Protein AF-A0A2Z6QNW7-F1 (afdb_monomer)

Radius of gyration: 18.4 Å; Cα contacts (8 Å, |Δi|>4): 115; chains: 1; bounding box: 41×32×53 Å

Organism: NCBI:txid94130

Nearest PDB structures (foldseek):
  7n9v-assembly1_D  TM=4.291E-01  e=2.404E+00  Human immunodeficiency virus 1
  4di4-assembly1_A  TM=2.923E-01  e=9.797E+00  Treponema pallidum subsp. pallidum str. Nichols

pLDDT: mean 90.83, std 10.5, range [53.28, 98.44]

Sequence (134 aa):
MDVPKYDGNIHPNEWINDIQKYLKLKKINDDDCLEIAISFVDPTITLSTEIDSFEKLCNALKEDISFTVFKNTNEKMLQSLKYIPENRGGNTSKFISKFRKLCYNAEINDIEEQKKYLYKSLPINHFDSLLVEF

Secondary structure (DSSP, 8-state):
-----B-SSS-HHHHHHHHHHHHHHTT--GGGHHHHHHHTB-TTS---S---SHHHHHHHHHHSHHHHHHHHHHHHHHHH-----GGGT--HHHHHHHHHHHHHHTT---HHHHHHHHHHHS-TT-HHHHTT--

Mean predicted aligned error: 5.36 Å

Foldseek 3Di:
DPQLAAPLQDQLVVSLVVLVVVCVVVVPDPCCSQVVSVVRYDPVQDFDPDDPDSVSVNVRSCPTVSLVVNLVVLVVCLLVAAADDVVRVGDPVVSVVSLVRSCVSNVVPDPVVSVVSVVSRYDPPCPPVCVVVD

Structure (mmCIF, N/CA/C/O backbone):
data_AF-A0A2Z6QNW7-F1
#
_entry.id   AF-A0A2Z6QNW7-F1
#
loop_
_atom_site.group_PDB
_atom_site.id
_atom_site.type_symbol
_atom_site.label_atom_id
_atom_site.label_alt_id
_atom_site.label_comp_id
_atom_site.label_asym_id
_atom_site.label_entity_id
_atom_site.label_seq_id
_atom_site.pdbx_PDB_ins_code
_atom_site.Cartn_x
_atom_site.Cartn_y
_atom_site.Cartn_z
_atom_site.occupancy
_atom_site.B_iso_or_equiv
_atom_site.auth_seq_id
_atom_site.auth_comp_id
_atom_site.auth_asym_id
_atom_site.auth_atom_id
_atom_site.pdbx_PDB_model_num
ATOM 1 N N . MET A 1 1 ? -22.283 1.436 -2.631 1.00 60.53 1 MET A N 1
ATOM 2 C CA . MET A 1 1 ? -20.870 1.284 -2.240 1.00 60.53 1 MET A CA 1
ATOM 3 C C . MET A 1 1 ? -20.739 -0.085 -1.641 1.00 60.53 1 MET A C 1
ATOM 5 O O . MET A 1 1 ? -21.561 -0.415 -0.787 1.00 60.53 1 MET A O 1
ATOM 9 N N . ASP A 1 2 ? -19.764 -0.849 -2.109 1.00 78.31 2 ASP A N 1
ATOM 10 C CA . ASP A 1 2 ? -19.371 -2.069 -1.420 1.00 78.31 2 ASP A CA 1
ATOM 11 C C . ASP A 1 2 ? -18.806 -1.719 -0.043 1.00 78.31 2 ASP A C 1
ATOM 13 O O . ASP A 1 2 ? -18.330 -0.607 0.200 1.00 78.31 2 ASP A O 1
ATOM 17 N N . VAL A 1 3 ? -18.950 -2.662 0.877 1.00 81.25 3 VAL A N 1
ATOM 18 C CA . VAL A 1 3 ? -18.483 -2.560 2.258 1.00 81.25 3 VAL A CA 1
ATOM 19 C C . VAL A 1 3 ? -16.946 -2.590 2.228 1.00 81.25 3 VAL A C 1
ATOM 21 O O . VAL A 1 3 ? -16.393 -3.579 1.744 1.00 81.25 3 VAL A O 1
ATOM 24 N N . PRO A 1 4 ? -16.237 -1.536 2.680 1.00 87.25 4 PRO A N 1
ATOM 25 C CA . PRO A 1 4 ? -14.784 -1.459 2.534 1.00 87.25 4 PRO A CA 1
ATOM 26 C C . PRO A 1 4 ? -14.091 -2.416 3.512 1.00 87.25 4 PRO A C 1
ATOM 28 O O . PRO A 1 4 ? -13.875 -2.082 4.672 1.00 87.25 4 PRO A O 1
ATOM 31 N N . LYS A 1 5 ? -13.734 -3.614 3.045 1.00 95.06 5 LYS A N 1
ATOM 32 C CA . LYS A 1 5 ? -12.991 -4.624 3.815 1.00 95.06 5 LYS A CA 1
ATOM 33 C C . LYS A 1 5 ? -11.480 -4.425 3.652 1.00 95.06 5 LYS A C 1
ATOM 35 O O . LYS A 1 5 ? -11.032 -4.158 2.538 1.00 95.06 5 LYS A O 1
ATOM 40 N N . TYR A 1 6 ? -10.708 -4.573 4.730 1.00 97.00 6 TYR A N 1
ATOM 41 C CA . TYR A 1 6 ? -9.242 -4.607 4.650 1.00 97.00 6 TYR A CA 1
ATOM 42 C 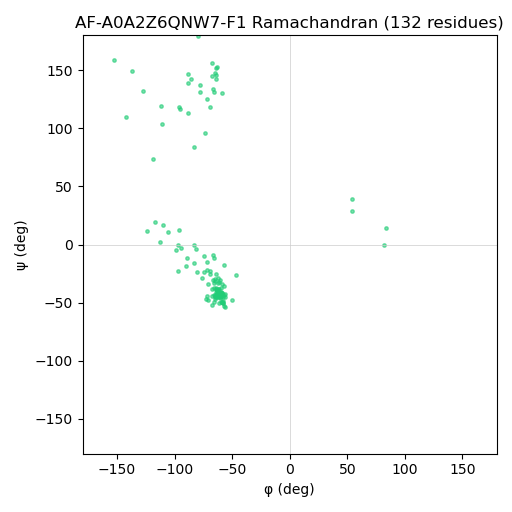C . TYR A 1 6 ? -8.742 -6.045 4.612 1.00 97.00 6 TYR A C 1
ATOM 44 O O . TYR A 1 6 ? -8.937 -6.786 5.567 1.00 97.00 6 TYR A O 1
ATOM 52 N N . ASP A 1 7 ? -8.068 -6.423 3.534 1.00 95.94 7 ASP A N 1
ATOM 53 C CA . ASP A 1 7 ? -7.507 -7.762 3.306 1.00 95.94 7 ASP A CA 1
ATOM 54 C C . ASP A 1 7 ? -5.993 -7.726 3.019 1.00 95.94 7 ASP A C 1
ATOM 56 O O . ASP A 1 7 ? -5.411 -8.710 2.567 1.00 95.94 7 ASP A O 1
ATOM 60 N N . GLY A 1 8 ? -5.355 -6.572 3.240 1.00 95.38 8 GLY A N 1
ATOM 61 C CA . GLY A 1 8 ? -3.944 -6.344 2.937 1.00 95.38 8 GLY A CA 1
ATOM 62 C C . GLY A 1 8 ? -3.635 -5.990 1.477 1.00 95.38 8 GLY A C 1
ATOM 63 O O . GLY A 1 8 ? -2.476 -5.730 1.176 1.00 95.38 8 GLY A O 1
ATOM 64 N N . ASN A 1 9 ? -4.619 -5.916 0.569 1.00 95.25 9 ASN A N 1
ATOM 65 C CA . ASN A 1 9 ? -4.399 -5.578 -0.851 1.00 95.25 9 ASN A CA 1
ATOM 66 C C . ASN A 1 9 ? -4.622 -4.093 -1.191 1.00 95.25 9 ASN A C 1
ATOM 68 O O . ASN A 1 9 ? -4.689 -3.711 -2.363 1.00 95.25 9 ASN A O 1
ATOM 72 N N . ILE A 1 10 ? -4.730 -3.244 -0.174 1.00 96.25 10 ILE A N 1
ATOM 73 C CA . ILE A 1 10 ? -4.903 -1.796 -0.281 1.00 96.25 10 ILE A CA 1
ATOM 74 C C . ILE A 1 10 ? -4.004 -1.113 0.746 1.00 96.25 10 ILE A C 1
ATOM 76 O O . ILE A 1 10 ? -3.738 -1.656 1.817 1.00 96.25 10 ILE A O 1
ATOM 80 N N . HIS A 1 11 ? -3.529 0.091 0.437 1.00 97.81 11 HIS A N 1
ATOM 81 C CA . HIS A 1 11 ? -2.706 0.838 1.377 1.00 97.81 11 HIS A CA 1
ATOM 82 C C . HIS A 1 11 ? -3.535 1.222 2.630 1.00 97.81 11 HIS A C 1
ATOM 84 O O . HIS A 1 11 ? -4.606 1.812 2.469 1.00 97.81 11 HIS A O 1
ATOM 90 N N . PRO A 1 12 ? -3.055 0.993 3.872 1.00 97.56 12 PRO A N 1
ATOM 91 C CA . PRO A 1 12 ? -3.797 1.276 5.107 1.00 97.56 12 PRO A CA 1
ATOM 92 C C . PRO A 1 12 ? -4.394 2.683 5.178 1.00 97.56 12 PRO A C 1
ATOM 94 O O . PRO A 1 12 ? -5.585 2.824 5.419 1.00 97.56 12 PRO A O 1
ATOM 97 N N . ASN A 1 13 ? -3.620 3.731 4.863 1.00 97.38 13 ASN A N 1
ATOM 98 C CA . ASN A 1 13 ? -4.136 5.112 4.828 1.00 97.38 13 ASN A CA 1
ATOM 99 C C . ASN A 1 13 ? -5.326 5.300 3.867 1.00 97.38 13 ASN A C 1
ATOM 101 O O . ASN A 1 13 ? -6.219 6.100 4.134 1.00 97.38 13 ASN A O 1
ATOM 105 N N . GLU A 1 14 ? -5.330 4.608 2.729 1.00 96.94 14 GLU A N 1
ATOM 106 C CA . GLU A 1 14 ? -6.412 4.701 1.749 1.00 96.94 14 GLU A CA 1
ATOM 107 C C . GLU A 1 14 ? -7.657 3.987 2.265 1.00 96.94 14 GLU A C 1
ATOM 109 O O . GLU A 1 14 ? -8.733 4.580 2.295 1.00 96.94 14 GLU A O 1
ATOM 114 N N . TRP A 1 15 ? -7.486 2.771 2.783 1.00 97.75 15 TRP A N 1
ATOM 115 C CA . TRP A 1 15 ? -8.588 2.031 3.381 1.00 97.75 15 TRP A CA 1
ATOM 116 C C . TRP A 1 15 ? -9.196 2.754 4.590 1.00 97.75 15 TRP A C 1
ATOM 118 O O . TRP A 1 15 ? -10.417 2.853 4.669 1.00 97.75 15 TRP A O 1
ATOM 128 N N . ILE A 1 16 ? -8.378 3.332 5.481 1.00 97.25 16 ILE A N 1
ATOM 129 C CA . ILE A 1 16 ? -8.845 4.127 6.632 1.00 97.25 16 ILE A CA 1
ATOM 130 C C . ILE A 1 16 ? -9.717 5.302 6.166 1.00 97.25 16 ILE A C 1
ATOM 132 O O . ILE A 1 16 ? -10.788 5.548 6.722 1.00 97.25 16 ILE A O 1
ATOM 136 N N . ASN A 1 17 ? -9.304 6.004 5.109 1.00 96.12 17 ASN A N 1
ATOM 137 C CA . ASN A 1 17 ? -10.106 7.084 4.535 1.00 96.12 17 ASN A CA 1
ATOM 138 C C . ASN A 1 17 ? -11.442 6.574 3.973 1.00 96.12 17 ASN A C 1
ATOM 140 O O . ASN A 1 17 ? -12.469 7.245 4.113 1.00 96.12 17 ASN A O 1
ATOM 144 N N . ASP A 1 18 ? -11.442 5.406 3.337 1.00 95.56 18 ASP A N 1
ATOM 145 C CA . ASP A 1 18 ? -12.638 4.822 2.736 1.00 95.56 18 ASP A CA 1
ATOM 146 C C . ASP A 1 18 ? -13.625 4.300 3.788 1.00 95.56 18 ASP A C 1
ATOM 148 O O . ASP A 1 18 ? -14.817 4.614 3.701 1.00 95.56 18 ASP A O 1
ATOM 152 N N . ILE A 1 19 ? -13.158 3.600 4.830 1.00 95.81 19 ILE A N 1
ATOM 153 C CA . ILE A 1 19 ? -14.015 3.156 5.941 1.00 95.81 19 ILE A CA 1
ATOM 154 C C . ILE A 1 19 ? -14.580 4.353 6.712 1.00 95.81 19 ILE A C 1
ATOM 156 O O . ILE A 1 19 ? -15.776 4.383 6.987 1.00 95.81 19 ILE A O 1
ATOM 160 N N . GLN A 1 20 ? -13.793 5.403 6.968 1.00 94.31 20 GLN A N 1
ATOM 161 C CA . GLN A 1 20 ? -14.304 6.611 7.628 1.00 94.31 20 GLN A CA 1
ATOM 162 C C . GLN A 1 20 ? -15.391 7.313 6.803 1.00 94.31 20 GLN A C 1
ATOM 164 O O . GLN A 1 20 ? -16.402 7.750 7.356 1.00 94.31 20 GLN A O 1
ATOM 169 N N . LYS A 1 21 ? -15.230 7.413 5.476 1.00 94.12 21 LYS A N 1
ATOM 170 C CA . LYS A 1 21 ? -16.285 7.943 4.592 1.00 94.12 21 LYS A CA 1
ATOM 171 C C . LYS A 1 21 ? -17.528 7.059 4.623 1.00 94.12 21 LYS A C 1
ATOM 173 O O . LYS A 1 21 ? -18.638 7.583 4.704 1.00 94.12 21 LYS A O 1
ATOM 178 N N . TYR A 1 22 ? -17.353 5.739 4.579 1.00 94.19 22 TYR A N 1
ATOM 179 C CA . TYR A 1 22 ? -18.452 4.782 4.661 1.00 94.19 22 TYR A CA 1
ATOM 180 C C . TYR A 1 22 ? -19.244 4.934 5.970 1.00 94.19 22 TYR A C 1
ATOM 182 O O . TYR A 1 22 ? -20.465 5.083 5.921 1.00 94.19 22 TYR A O 1
ATOM 190 N N . LEU A 1 23 ? -18.567 4.984 7.120 1.00 93.44 23 LEU A N 1
ATOM 191 C CA . LEU A 1 23 ? -19.188 5.149 8.440 1.00 93.44 23 LEU A CA 1
ATOM 192 C C . LEU A 1 23 ? -19.961 6.471 8.548 1.00 93.44 23 LEU A C 1
ATOM 194 O O . LEU A 1 23 ? -21.123 6.477 8.958 1.00 93.44 23 LEU A O 1
ATOM 198 N N . LYS A 1 24 ? -19.372 7.574 8.062 1.00 92.25 24 LYS A N 1
ATOM 199 C CA . LYS A 1 24 ? -20.034 8.889 7.990 1.00 92.25 24 LYS A CA 1
ATOM 200 C C . LYS A 1 24 ? -21.302 8.853 7.140 1.00 92.25 24 LYS A C 1
ATOM 202 O O . LYS A 1 24 ? -22.340 9.368 7.550 1.00 92.25 24 LYS A O 1
ATOM 207 N N . LEU A 1 25 ? -21.254 8.215 5.970 1.00 92.50 25 LEU A N 1
ATOM 208 C CA . LEU A 1 25 ? -22.425 8.063 5.097 1.00 92.50 25 LEU A CA 1
ATOM 209 C C . LEU A 1 25 ? -23.522 7.206 5.736 1.00 92.50 25 LEU A C 1
ATOM 211 O O . LEU A 1 25 ? -24.707 7.432 5.488 1.00 92.50 25 LEU A O 1
ATOM 215 N N . LYS A 1 26 ? -23.135 6.233 6.563 1.00 91.62 26 LYS A N 1
ATOM 216 C CA . LYS A 1 26 ? -24.051 5.391 7.335 1.00 91.62 26 LYS A CA 1
ATOM 217 C C . LYS A 1 26 ? -24.559 6.049 8.618 1.00 91.62 26 LYS A C 1
ATOM 219 O O . LYS A 1 26 ? -25.444 5.473 9.241 1.00 91.62 26 LYS A O 1
ATOM 224 N N . LYS A 1 27 ? -24.084 7.257 8.954 1.00 90.62 27 LYS A N 1
ATOM 225 C CA . LYS A 1 27 ? -24.452 8.004 10.170 1.00 90.62 27 LYS A CA 1
ATOM 226 C C . LYS A 1 27 ? -24.234 7.178 11.441 1.00 90.62 27 LYS A C 1
ATOM 228 O O . LYS A 1 27 ? -25.065 7.193 12.343 1.00 90.62 27 LYS A O 1
ATOM 233 N N . ILE A 1 28 ? -23.145 6.418 11.458 1.00 89.75 28 ILE A N 1
ATOM 234 C CA . ILE A 1 28 ? -22.689 5.707 12.650 1.00 89.75 28 ILE A CA 1
ATOM 235 C C . ILE A 1 28 ? -22.222 6.741 13.680 1.00 89.75 28 ILE A C 1
ATOM 237 O O . ILE A 1 28 ? -21.691 7.783 13.295 1.00 89.75 28 ILE A O 1
ATOM 241 N N . ASN A 1 29 ? -22.442 6.468 14.965 1.00 85.62 29 ASN A N 1
ATOM 242 C CA . ASN A 1 29 ? -21.957 7.326 16.042 1.00 85.62 29 ASN A CA 1
ATOM 243 C C . ASN A 1 29 ? -20.425 7.337 16.057 1.00 85.62 29 ASN A C 1
ATOM 245 O O . ASN A 1 29 ? -19.797 6.298 15.848 1.00 85.62 29 ASN A O 1
ATOM 249 N N . ASP A 1 30 ? -19.826 8.493 16.341 1.00 81.38 30 ASP A N 1
ATOM 250 C CA . ASP A 1 30 ? -18.366 8.642 16.343 1.00 81.38 30 ASP A CA 1
ATOM 251 C C . ASP A 1 30 ? -17.683 7.688 17.343 1.00 81.38 30 ASP A C 1
ATOM 253 O O . ASP A 1 30 ? -16.623 7.145 17.031 1.00 81.38 30 ASP A O 1
ATOM 257 N N . ASP A 1 31 ? -18.331 7.407 18.480 1.00 83.06 31 ASP A N 1
ATOM 258 C CA . ASP A 1 31 ? -17.822 6.508 19.527 1.00 83.06 31 ASP A CA 1
ATOM 259 C C . ASP A 1 31 ? -17.708 5.041 19.058 1.00 83.06 31 ASP A C 1
ATOM 261 O O . ASP A 1 31 ? -16.763 4.346 19.426 1.00 83.06 31 ASP A O 1
ATOM 265 N N . ASP A 1 32 ? -18.608 4.584 18.178 1.00 90.19 32 ASP A N 1
ATOM 266 C CA . ASP A 1 32 ? -18.643 3.195 17.683 1.00 90.19 32 ASP A CA 1
ATOM 267 C C . ASP A 1 32 ? -17.777 2.996 16.421 1.00 90.19 32 ASP A C 1
ATOM 269 O O . ASP A 1 32 ? -17.536 1.873 15.967 1.00 90.19 32 ASP A O 1
ATOM 273 N N . CYS A 1 33 ? -17.315 4.090 15.803 1.00 93.44 3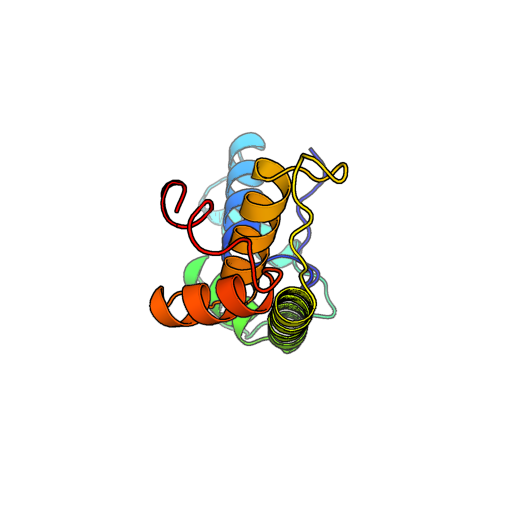3 CYS A N 1
ATOM 274 C CA . CYS A 1 33 ? -16.678 4.055 14.486 1.00 93.44 33 CYS A CA 1
ATOM 275 C C . CYS A 1 33 ? -15.406 3.205 14.452 1.00 93.44 33 CYS A C 1
ATOM 277 O O . CYS A 1 33 ? -15.149 2.528 13.453 1.00 93.44 33 CYS A O 1
ATOM 279 N N . LEU A 1 34 ? -14.604 3.244 15.516 1.00 95.06 34 LEU A N 1
ATOM 280 C CA . LEU A 1 34 ? -13.353 2.496 15.575 1.00 95.06 34 LEU A CA 1
ATOM 281 C C . LEU A 1 34 ? -13.599 0.989 15.701 1.00 95.06 34 LEU A C 1
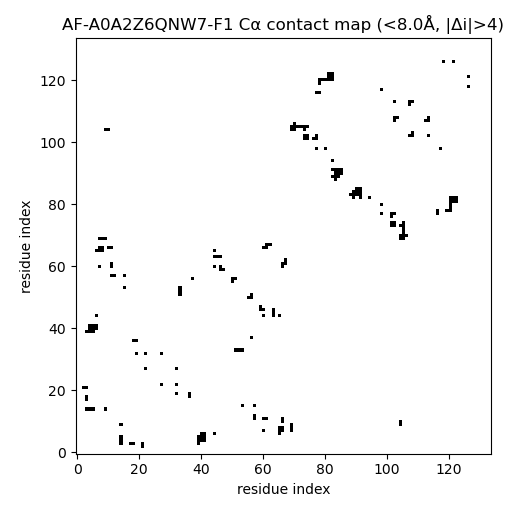ATOM 283 O O . LEU A 1 34 ? -13.012 0.218 14.945 1.00 95.06 34 LEU A O 1
ATOM 287 N N . GLU A 1 35 ? -14.482 0.575 16.610 1.00 94.06 35 GLU A N 1
ATOM 288 C CA . GLU A 1 35 ? -14.820 -0.838 16.820 1.00 94.06 35 GLU A CA 1
ATOM 289 C C . GLU A 1 35 ? -15.412 -1.452 15.545 1.00 94.06 35 GLU A C 1
ATOM 291 O O . GLU A 1 35 ? -15.004 -2.530 15.104 1.00 94.06 35 GLU A O 1
ATOM 296 N N . ILE A 1 36 ? -16.299 -0.711 14.875 1.00 94.50 36 ILE A N 1
ATOM 297 C CA . ILE A 1 36 ? -16.857 -1.140 13.593 1.00 94.50 36 ILE A CA 1
ATOM 298 C C . ILE A 1 36 ? -15.757 -1.231 12.531 1.00 94.50 36 ILE A C 1
ATOM 300 O O . ILE A 1 36 ? -15.707 -2.228 11.814 1.00 94.50 36 ILE A O 1
ATOM 304 N N . ALA A 1 37 ? -14.845 -0.259 12.430 1.00 95.50 37 ALA A N 1
ATOM 305 C CA . ALA A 1 37 ? -13.735 -0.339 11.478 1.00 95.50 37 ALA A CA 1
ATOM 306 C C . ALA A 1 37 ? -12.836 -1.563 11.728 1.00 95.50 37 ALA A C 1
ATOM 308 O O . ALA A 1 37 ? -12.485 -2.258 10.776 1.00 95.50 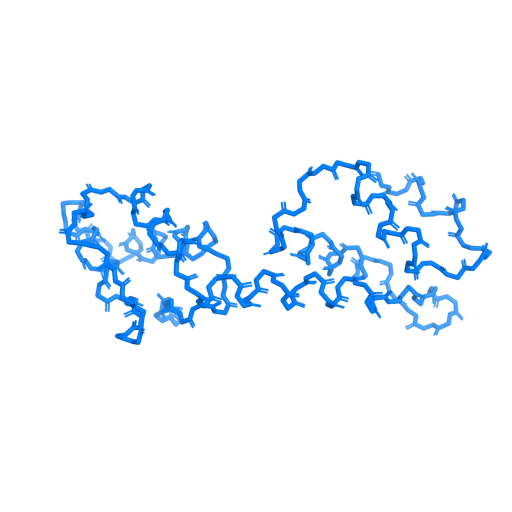37 ALA A O 1
ATOM 309 N N . ILE A 1 38 ? -12.521 -1.876 12.990 1.00 95.50 38 ILE A N 1
ATOM 310 C CA . ILE A 1 38 ? -11.760 -3.079 13.368 1.00 95.50 38 ILE A CA 1
ATOM 311 C C . ILE A 1 38 ? -12.478 -4.347 12.889 1.00 95.50 38 ILE A C 1
ATOM 313 O O . ILE A 1 38 ? -11.842 -5.231 12.321 1.00 95.50 38 ILE A O 1
ATOM 317 N N . SER A 1 39 ? -13.807 -4.418 13.017 1.00 94.38 39 SER A N 1
ATOM 318 C CA . SER A 1 39 ? -14.592 -5.574 12.551 1.00 94.38 39 SER A CA 1
ATOM 319 C C . SER A 1 39 ? -14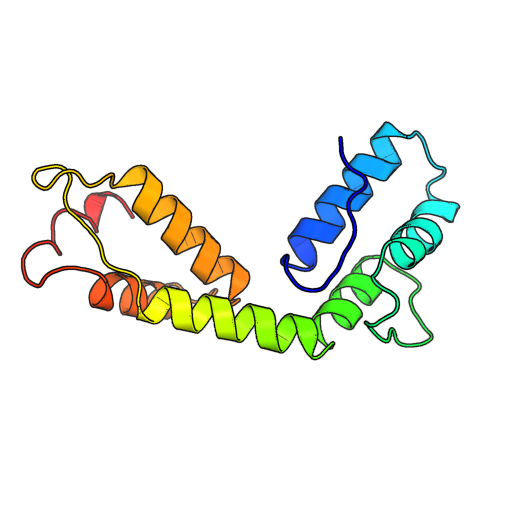.589 -5.781 11.024 1.00 94.38 39 SER A C 1
ATOM 321 O O . SER A 1 39 ? -15.020 -6.828 10.542 1.00 94.38 39 SER A O 1
ATOM 323 N N . PHE A 1 40 ? -14.106 -4.799 10.251 1.00 95.88 40 PHE A N 1
ATOM 324 C CA . PHE A 1 40 ? -14.000 -4.859 8.787 1.00 95.88 40 PHE A CA 1
ATOM 325 C C . PHE A 1 40 ? -12.594 -5.274 8.322 1.00 95.88 40 PHE A C 1
ATOM 327 O O . PHE A 1 40 ? -12.345 -5.379 7.116 1.00 95.88 40 PHE A O 1
ATOM 334 N N . VAL A 1 41 ? -11.676 -5.514 9.259 1.00 96.81 41 VAL A N 1
ATOM 335 C CA . VAL A 1 41 ? -10.369 -6.111 8.987 1.00 96.81 41 VAL A CA 1
ATOM 336 C C . VAL A 1 41 ? -10.540 -7.617 8.799 1.00 96.81 41 VAL A C 1
ATOM 338 O O . VAL A 1 41 ? -11.303 -8.265 9.515 1.00 96.81 41 VAL A O 1
ATOM 341 N N . ASP A 1 42 ? -9.868 -8.182 7.796 1.00 96.00 42 ASP A N 1
ATOM 342 C CA . ASP A 1 42 ? -9.901 -9.619 7.554 1.00 96.00 42 ASP A CA 1
ATOM 343 C C . ASP A 1 42 ? -9.382 -10.385 8.787 1.00 96.00 42 ASP A C 1
ATOM 345 O O . ASP A 1 42 ? -8.298 -10.064 9.278 1.00 96.00 42 ASP A O 1
ATOM 349 N N . PRO A 1 43 ? -10.103 -11.411 9.279 1.00 93.94 43 PRO A N 1
ATOM 350 C CA . PRO A 1 43 ? -9.680 -12.194 10.438 1.00 93.94 43 PRO A CA 1
ATOM 351 C C . PRO A 1 43 ? -8.305 -12.864 10.314 1.00 93.94 43 PRO A C 1
ATOM 353 O O . PRO A 1 43 ? -7.754 -13.282 11.330 1.00 93.94 43 PRO A O 1
ATOM 356 N N . THR A 1 44 ? -7.742 -13.009 9.107 1.00 95.00 44 THR A N 1
ATOM 357 C CA . THR A 1 44 ? -6.370 -13.521 8.943 1.00 95.00 44 THR A CA 1
ATOM 358 C C . THR A 1 44 ? -5.296 -12.527 9.389 1.00 95.00 44 THR A C 1
ATOM 360 O O . THR A 1 44 ? -4.144 -12.920 9.550 1.00 95.00 44 THR A O 1
ATOM 363 N N . ILE A 1 45 ? -5.649 -11.252 9.565 1.00 94.56 45 ILE A N 1
ATOM 364 C CA . ILE A 1 45 ? -4.743 -10.167 9.949 1.00 94.56 45 ILE A CA 1
ATOM 365 C C . ILE A 1 45 ? -4.824 -10.004 11.462 1.00 94.56 45 ILE A C 1
ATOM 367 O O . ILE A 1 45 ? -5.874 -9.684 12.019 1.00 94.56 45 ILE A O 1
ATOM 371 N N . THR A 1 46 ? -3.708 -10.253 12.143 1.00 89.31 46 THR A N 1
ATOM 372 C CA . THR A 1 46 ? -3.685 -10.225 13.607 1.00 89.31 46 THR A CA 1
ATOM 373 C C . THR A 1 46 ? -3.377 -8.815 14.083 1.00 89.31 46 THR A C 1
ATOM 375 O O . THR A 1 46 ? -2.278 -8.307 13.887 1.00 89.31 46 THR A O 1
ATOM 378 N N . LEU A 1 47 ? -4.357 -8.191 14.728 1.00 90.44 47 LEU A N 1
ATOM 379 C CA . LEU A 1 47 ? -4.206 -6.881 15.348 1.00 90.44 47 LEU A CA 1
ATOM 380 C C . LEU A 1 47 ? -3.696 -7.020 16.786 1.00 90.44 47 LEU A C 1
ATOM 382 O O . LEU A 1 47 ? -4.039 -7.969 17.494 1.00 90.44 47 LEU A O 1
ATOM 386 N N . SER A 1 48 ? -2.894 -6.055 17.231 1.00 81.44 48 SER A N 1
ATOM 387 C CA . SER A 1 48 ? -2.530 -5.928 18.641 1.00 81.44 48 SER A CA 1
ATOM 388 C C . SER A 1 48 ? -3.755 -5.548 19.486 1.00 81.44 48 SER A C 1
ATOM 390 O O . SER A 1 48 ? -4.734 -4.990 18.991 1.00 81.44 48 SER A O 1
ATOM 392 N N . THR A 1 49 ? -3.721 -5.866 20.781 1.00 73.56 49 THR A N 1
ATOM 393 C CA . THR A 1 49 ? -4.880 -5.736 21.684 1.00 73.56 49 THR A CA 1
ATOM 394 C C . THR A 1 49 ? -5.218 -4.300 22.093 1.00 73.56 49 THR A C 1
ATOM 396 O O . THR A 1 49 ? -6.266 -4.082 22.690 1.00 73.56 49 THR A O 1
ATOM 399 N N . GLU A 1 50 ? -4.367 -3.316 21.790 1.00 86.38 50 GLU A N 1
ATOM 400 C CA . GLU A 1 50 ? -4.532 -1.924 22.234 1.00 86.38 50 GLU A CA 1
ATOM 401 C C . GLU A 1 50 ? -4.669 -0.954 21.051 1.00 86.38 50 GLU A C 1
ATOM 403 O O . GLU A 1 50 ? -3.764 -0.179 20.732 1.00 86.38 50 GLU A O 1
ATOM 408 N N . ILE A 1 51 ? -5.834 -0.981 20.401 1.00 94.25 51 ILE A N 1
ATOM 409 C CA . ILE A 1 51 ? -6.202 -0.039 19.337 1.00 94.25 51 ILE A CA 1
ATOM 410 C C . ILE A 1 51 ? -7.316 0.876 19.854 1.00 94.25 51 ILE A C 1
ATOM 412 O O . ILE A 1 51 ? -8.472 0.477 19.927 1.00 94.25 51 ILE A O 1
ATOM 416 N N . ASP A 1 52 ? -6.960 2.115 20.196 1.00 94.12 52 ASP A N 1
ATOM 417 C CA . ASP A 1 52 ? -7.878 3.151 20.707 1.00 94.12 52 ASP A CA 1
ATOM 418 C C . ASP A 1 52 ? -8.070 4.332 19.738 1.00 94.12 52 ASP A C 1
ATOM 420 O O . ASP A 1 52 ? -8.772 5.295 20.040 1.00 94.12 52 ASP A O 1
ATOM 424 N N . SER A 1 53 ? -7.448 4.277 18.558 1.00 95.19 53 SER A N 1
ATOM 425 C CA . SER A 1 53 ? -7.561 5.314 17.535 1.00 95.19 53 SER A CA 1
ATOM 426 C C . SER A 1 53 ? -7.344 4.757 16.130 1.00 95.19 53 SER A C 1
ATOM 428 O O . SER A 1 53 ? -6.685 3.734 15.934 1.00 95.19 53 SER A O 1
ATOM 430 N N . PHE A 1 54 ? -7.847 5.477 15.123 1.00 95.88 54 PHE A N 1
ATOM 431 C CA . PHE A 1 54 ? -7.592 5.160 13.713 1.00 95.88 54 PHE A CA 1
ATOM 432 C C . PHE A 1 54 ? -6.108 5.249 13.340 1.00 95.88 54 PHE A C 1
ATOM 434 O O . PHE A 1 54 ? -5.665 4.535 12.444 1.00 95.88 54 PHE A O 1
ATOM 441 N N . GLU A 1 55 ? -5.337 6.101 14.019 1.00 96.12 55 GLU A N 1
ATOM 442 C CA . GLU A 1 55 ? -3.888 6.185 13.831 1.00 96.12 55 GLU A CA 1
ATOM 443 C C . GLU A 1 55 ? -3.204 4.895 14.299 1.00 96.12 55 GLU A C 1
ATOM 445 O O . GLU A 1 55 ? -2.459 4.289 13.529 1.00 96.12 55 GLU A O 1
ATOM 450 N N . LYS A 1 56 ? -3.526 4.415 15.511 1.00 96.50 56 LYS A N 1
ATOM 451 C CA . LYS A 1 56 ? -3.019 3.125 16.005 1.00 96.50 56 LYS A CA 1
ATOM 452 C C . LYS A 1 56 ? -3.483 1.955 15.144 1.00 96.50 56 LYS A C 1
ATOM 454 O O . LYS A 1 56 ? -2.674 1.080 14.857 1.00 96.50 56 LYS A O 1
ATOM 459 N N . LEU A 1 57 ? -4.736 1.965 14.679 1.00 96.88 57 LEU A N 1
ATOM 460 C CA . LEU A 1 57 ? -5.233 0.961 13.736 1.00 96.88 57 LEU A CA 1
ATOM 461 C C . LEU A 1 57 ? -4.399 0.971 12.452 1.00 96.88 57 LEU A C 1
ATOM 463 O O . LEU A 1 57 ? -3.915 -0.071 12.032 1.00 96.88 57 LEU A O 1
ATOM 467 N N . CYS A 1 58 ? -4.179 2.141 11.849 1.00 96.62 58 CYS A N 1
ATOM 468 C CA . CYS A 1 58 ? -3.379 2.262 10.633 1.00 96.62 58 CYS A CA 1
ATOM 469 C C . CYS A 1 58 ? -1.953 1.729 10.829 1.00 96.62 58 CYS A C 1
ATOM 471 O O . CYS A 1 58 ? -1.467 0.965 9.996 1.00 96.62 58 CYS A O 1
ATOM 473 N N . ASN A 1 59 ? -1.306 2.081 11.942 1.00 95.69 59 ASN A N 1
ATOM 474 C CA . ASN A 1 59 ? 0.034 1.597 12.266 1.00 95.69 59 ASN A CA 1
ATOM 475 C C . ASN A 1 59 ? 0.053 0.073 12.459 1.00 95.69 59 ASN A C 1
ATOM 477 O O . ASN A 1 59 ? 0.885 -0.592 11.850 1.00 95.69 59 ASN A O 1
ATOM 481 N N . ALA A 1 60 ? -0.916 -0.495 13.184 1.00 96.00 60 ALA A N 1
ATOM 482 C CA . ALA A 1 60 ? -1.046 -1.944 13.349 1.00 96.00 60 ALA A CA 1
ATOM 483 C C . ALA A 1 60 ? -1.229 -2.669 12.002 1.00 96.00 60 ALA A C 1
ATOM 485 O O . ALA A 1 60 ? -0.595 -3.690 11.748 1.00 96.00 60 ALA A O 1
ATOM 486 N N . LEU A 1 61 ? -2.036 -2.112 11.091 1.00 97.00 61 LEU A N 1
ATOM 487 C CA . LEU A 1 61 ? -2.215 -2.667 9.744 1.00 97.00 61 LEU A CA 1
ATOM 488 C C . LEU A 1 61 ? -0.945 -2.585 8.888 1.00 97.00 61 LEU A C 1
ATOM 490 O O . LEU A 1 61 ? -0.747 -3.437 8.022 1.00 97.00 61 LEU A O 1
ATOM 494 N N . LYS A 1 62 ? -0.095 -1.572 9.107 1.00 95.94 62 LYS A N 1
ATOM 495 C CA . LYS A 1 62 ? 1.210 -1.441 8.441 1.00 95.94 62 LYS A CA 1
ATOM 496 C C . LYS A 1 62 ? 2.273 -2.382 9.012 1.00 95.94 62 LYS A C 1
ATOM 498 O O . LYS A 1 62 ? 3.189 -2.764 8.288 1.00 95.94 62 LYS A O 1
ATOM 503 N N . GLU A 1 63 ? 2.175 -2.734 10.289 1.00 94.69 63 GLU A N 1
ATOM 504 C CA . GLU A 1 63 ? 3.079 -3.688 10.942 1.00 94.69 63 GLU A CA 1
ATOM 505 C C . GLU A 1 63 ? 2.799 -5.140 10.525 1.00 94.69 63 GLU A C 1
ATOM 507 O O . GLU A 1 63 ? 3.702 -5.977 10.569 1.00 94.69 63 GLU A O 1
ATOM 512 N N . ASP A 1 64 ? 1.580 -5.439 10.065 1.00 95.19 64 ASP A N 1
ATOM 513 C CA . ASP A 1 64 ? 1.216 -6.770 9.586 1.00 95.19 64 ASP A CA 1
ATOM 514 C C . ASP A 1 64 ? 2.007 -7.199 8.331 1.00 95.19 64 ASP A C 1
ATOM 516 O O . ASP A 1 64 ? 2.324 -6.419 7.420 1.00 95.19 64 ASP A O 1
ATOM 520 N N . ILE A 1 65 ? 2.291 -8.502 8.246 1.00 95.31 65 ILE A N 1
ATOM 521 C CA . ILE A 1 65 ? 3.045 -9.099 7.138 1.00 95.31 65 ILE A CA 1
ATOM 522 C C . ILE A 1 65 ? 2.357 -8.899 5.781 1.00 95.31 65 ILE A C 1
ATOM 524 O O . ILE A 1 65 ? 3.041 -8.759 4.763 1.00 95.31 65 ILE A O 1
ATOM 528 N N . SER A 1 66 ? 1.025 -8.829 5.748 1.00 95.56 66 SER A N 1
ATOM 529 C CA . SER A 1 66 ? 0.250 -8.628 4.522 1.00 95.56 66 SER A CA 1
ATOM 530 C C . SER A 1 66 ? 0.574 -7.277 3.889 1.00 95.56 66 SER A C 1
ATOM 532 O O . SER A 1 66 ? 0.794 -7.210 2.678 1.00 95.56 66 SER A O 1
ATOM 534 N N . PHE A 1 67 ? 0.725 -6.216 4.695 1.00 96.56 67 PHE A N 1
ATOM 535 C CA . PHE A 1 67 ? 1.132 -4.911 4.173 1.00 96.56 67 PHE A CA 1
ATOM 536 C C . PHE A 1 67 ? 2.572 -4.928 3.657 1.00 96.56 67 PHE A C 1
ATOM 538 O O . PHE A 1 67 ? 2.859 -4.368 2.599 1.00 96.56 67 PHE A O 1
ATOM 545 N N . THR A 1 68 ? 3.478 -5.636 4.338 1.00 96.75 68 THR A N 1
ATOM 546 C CA . THR A 1 68 ? 4.853 -5.821 3.847 1.00 96.75 68 THR A CA 1
ATOM 547 C C . THR A 1 68 ? 4.871 -6.515 2.480 1.00 96.75 68 THR A C 1
ATOM 549 O O . THR A 1 68 ? 5.576 -6.078 1.566 1.00 96.75 68 THR A O 1
ATOM 552 N N . VAL A 1 69 ? 4.068 -7.569 2.297 1.00 97.69 69 VAL A N 1
ATOM 553 C CA . VAL A 1 69 ? 3.929 -8.271 1.010 1.00 97.69 69 VAL A CA 1
ATOM 554 C C . VAL A 1 69 ? 3.337 -7.353 -0.061 1.00 97.69 69 VAL A C 1
ATOM 556 O O . VAL A 1 69 ? 3.868 -7.301 -1.175 1.00 97.69 69 VAL A O 1
ATOM 559 N N . PHE A 1 70 ? 2.287 -6.600 0.265 1.00 98.12 70 PHE A N 1
ATOM 560 C CA . PHE A 1 70 ? 1.675 -5.620 -0.632 1.00 98.12 70 PHE A CA 1
ATOM 561 C C . PHE A 1 70 ? 2.675 -4.554 -1.085 1.00 98.12 70 PHE A C 1
ATOM 563 O O . PHE A 1 70 ? 2.839 -4.334 -2.289 1.00 98.12 70 PHE A O 1
ATOM 570 N N . LYS A 1 71 ? 3.402 -3.945 -0.145 1.00 98.06 71 LYS A N 1
ATOM 571 C CA . LYS A 1 71 ? 4.421 -2.925 -0.409 1.00 98.06 71 LYS A CA 1
ATOM 572 C C . LYS A 1 71 ? 5.497 -3.446 -1.365 1.00 98.06 71 LYS A C 1
ATOM 574 O O . LYS A 1 71 ? 5.703 -2.883 -2.440 1.00 98.06 71 LYS A O 1
ATOM 579 N N . ASN A 1 72 ? 6.091 -4.595 -1.035 1.00 98.06 72 ASN A N 1
ATOM 580 C CA . ASN A 1 72 ? 7.127 -5.240 -1.848 1.00 98.06 72 ASN A CA 1
ATOM 581 C C . ASN A 1 72 ? 6.614 -5.640 -3.241 1.00 98.06 72 ASN A C 1
ATOM 583 O O . ASN A 1 72 ? 7.355 -5.627 -4.224 1.00 98.06 72 ASN A O 1
ATOM 587 N N . THR A 1 73 ? 5.340 -6.019 -3.346 1.00 98.25 73 THR A N 1
ATOM 588 C CA . THR A 1 73 ? 4.711 -6.345 -4.631 1.00 98.25 73 THR A CA 1
ATOM 589 C C . THR A 1 73 ? 4.577 -5.103 -5.508 1.00 98.25 73 THR A C 1
ATOM 591 O O . THR A 1 73 ? 4.929 -5.154 -6.688 1.00 98.25 73 THR A O 1
ATOM 594 N N . ASN A 1 74 ? 4.137 -3.977 -4.941 1.00 98.44 74 ASN A N 1
ATOM 595 C CA . ASN A 1 74 ? 4.044 -2.709 -5.666 1.00 98.44 74 ASN A CA 1
ATOM 596 C C . ASN A 1 74 ? 5.429 -2.208 -6.109 1.00 98.44 74 ASN A C 1
ATOM 598 O O . ASN A 1 74 ? 5.573 -1.756 -7.244 1.00 98.44 74 ASN A O 1
ATOM 602 N N . GLU A 1 75 ? 6.466 -2.375 -5.284 1.00 97.88 75 GLU A N 1
ATOM 603 C CA . GLU A 1 75 ? 7.849 -2.061 -5.667 1.00 97.88 75 GLU A CA 1
ATOM 604 C C . GLU A 1 75 ? 8.331 -2.920 -6.854 1.00 97.88 75 GLU A C 1
ATOM 606 O O . GLU A 1 75 ? 8.862 -2.399 -7.835 1.00 97.88 75 GLU A O 1
ATOM 611 N N . LYS A 1 76 ? 8.081 -4.237 -6.845 1.00 97.88 76 LYS A N 1
ATOM 612 C CA . LYS A 1 76 ? 8.406 -5.120 -7.987 1.00 97.88 76 LYS A CA 1
ATOM 613 C C . LYS A 1 76 ? 7.637 -4.739 -9.257 1.00 97.88 76 LYS A C 1
ATOM 615 O O . LYS A 1 76 ? 8.176 -4.796 -10.367 1.00 97.88 76 LYS A O 1
ATOM 620 N N . MET A 1 77 ? 6.373 -4.339 -9.117 1.00 97.56 77 MET A N 1
ATOM 621 C CA . MET A 1 77 ? 5.587 -3.809 -10.234 1.00 97.56 77 MET A CA 1
ATOM 622 C C . MET A 1 77 ? 6.181 -2.503 -10.769 1.00 97.56 77 MET A C 1
ATOM 624 O O . MET A 1 77 ? 6.200 -2.305 -11.981 1.00 97.56 77 MET A O 1
ATOM 628 N N . LEU A 1 78 ? 6.705 -1.642 -9.895 1.00 96.75 78 LEU A N 1
ATOM 629 C CA . LEU A 1 78 ? 7.385 -0.407 -10.277 1.00 96.75 78 LEU A CA 1
ATOM 630 C C . LEU A 1 78 ? 8.681 -0.694 -11.051 1.00 96.75 78 LEU A C 1
ATOM 632 O O . LEU A 1 78 ? 8.912 -0.098 -12.099 1.00 96.75 78 LEU A O 1
ATOM 636 N N . GLN A 1 79 ? 9.480 -1.667 -10.599 1.00 95.38 79 GLN A N 1
ATOM 637 C CA . GLN A 1 79 ? 10.710 -2.111 -11.277 1.00 95.38 79 GLN A CA 1
ATOM 638 C C . GLN A 1 79 ? 10.460 -2.680 -12.681 1.00 95.38 79 GLN A C 1
ATOM 640 O O . GLN A 1 79 ? 11.311 -2.564 -13.561 1.00 95.38 79 GLN A O 1
ATOM 645 N N . SER A 1 80 ? 9.305 -3.312 -12.889 1.00 96.31 80 SER A N 1
ATOM 646 C CA . SER A 1 80 ? 8.911 -3.912 -14.170 1.00 96.31 80 SER A CA 1
ATOM 647 C C . SER A 1 80 ? 8.052 -2.990 -15.041 1.00 96.31 80 SER A C 1
ATOM 649 O O . SER A 1 80 ? 7.713 -3.358 -16.172 1.00 96.31 80 SER A O 1
ATOM 651 N N . LEU A 1 81 ? 7.704 -1.798 -14.545 1.00 96.25 81 LEU A N 1
ATOM 652 C CA . LEU A 1 81 ? 6.880 -0.837 -15.263 1.00 96.25 81 LEU A CA 1
ATOM 653 C C . LEU A 1 81 ? 7.636 -0.312 -16.489 1.00 96.25 81 LEU A C 1
ATOM 655 O O . LEU A 1 81 ? 8.804 0.055 -16.406 1.00 96.25 81 LEU A O 1
ATOM 659 N N . LYS A 1 82 ? 6.956 -0.262 -17.638 1.00 94.69 82 LYS A N 1
ATOM 660 C CA . LYS A 1 82 ? 7.516 0.241 -18.897 1.00 94.69 82 LYS A CA 1
ATOM 661 C C . LYS A 1 82 ? 6.612 1.307 -19.487 1.00 94.69 82 LYS A C 1
ATOM 663 O O . LYS A 1 82 ? 5.404 1.097 -19.605 1.00 94.69 82 LYS A O 1
ATOM 668 N N . TYR A 1 83 ? 7.209 2.420 -19.886 1.00 93.62 83 TYR A N 1
ATOM 669 C CA . TYR A 1 83 ? 6.524 3.460 -20.634 1.00 93.62 83 TYR A CA 1
ATOM 670 C C . TYR A 1 83 ? 6.380 3.057 -22.104 1.00 93.62 83 TYR A C 1
ATOM 672 O O . TYR A 1 83 ? 7.343 2.642 -22.756 1.00 93.62 83 TYR A O 1
ATOM 680 N N . ILE A 1 84 ? 5.164 3.203 -22.627 1.00 91.62 84 ILE A N 1
ATOM 681 C CA . ILE A 1 84 ? 4.866 3.088 -24.053 1.00 91.62 84 ILE A CA 1
ATOM 682 C C . ILE A 1 84 ? 4.484 4.494 -24.522 1.00 91.62 84 ILE A C 1
ATOM 684 O O . ILE A 1 84 ? 3.514 5.044 -24.001 1.00 91.62 84 ILE A O 1
ATOM 688 N N . PRO A 1 85 ? 5.219 5.081 -25.479 1.00 88.31 85 PRO A N 1
ATOM 689 C CA . PRO A 1 85 ? 4.867 6.376 -26.045 1.00 88.31 85 PRO A CA 1
ATOM 690 C C . PRO A 1 85 ? 3.524 6.353 -26.781 1.00 88.31 85 PRO A C 1
ATOM 692 O O . PRO A 1 85 ? 3.126 5.329 -27.343 1.00 88.31 85 PRO A O 1
ATOM 695 N N . GLU A 1 86 ? 2.852 7.500 -26.849 1.00 90.12 86 GLU A N 1
ATOM 696 C CA . GLU A 1 86 ? 1.542 7.630 -27.505 1.00 90.12 86 GLU A CA 1
ATOM 697 C C . GLU A 1 86 ? 1.581 7.254 -28.993 1.00 90.12 86 GLU A C 1
ATOM 699 O O . GLU A 1 86 ? 0.694 6.560 -29.484 1.00 90.12 86 GLU A O 1
ATOM 704 N N . ASN A 1 87 ? 2.669 7.589 -29.697 1.00 88.12 87 ASN A N 1
ATOM 705 C CA . ASN A 1 87 ? 2.870 7.199 -31.100 1.00 88.12 87 ASN A CA 1
ATOM 706 C C . ASN A 1 87 ? 3.044 5.678 -31.313 1.00 88.12 87 ASN A C 1
ATOM 708 O O . ASN A 1 87 ? 3.041 5.215 -32.450 1.00 88.12 87 ASN A O 1
ATOM 712 N N . ARG A 1 88 ? 3.184 4.899 -30.233 1.00 90.62 88 ARG A N 1
ATOM 713 C CA . ARG A 1 88 ? 3.193 3.427 -30.222 1.00 90.62 88 ARG A CA 1
ATOM 714 C C . ARG A 1 88 ? 1.935 2.845 -29.564 1.00 90.62 88 ARG A C 1
ATOM 716 O O . ARG A 1 88 ? 1.932 1.675 -29.191 1.00 90.62 88 ARG A O 1
ATOM 723 N N . GLY A 1 89 ? 0.879 3.648 -29.409 1.00 91.44 89 GLY A N 1
ATOM 724 C CA . GLY A 1 89 ? -0.397 3.235 -28.818 1.00 91.44 89 GLY A CA 1
ATOM 725 C C . GLY A 1 89 ? -0.437 3.275 -27.289 1.00 91.44 89 GLY A C 1
ATOM 726 O O . GLY A 1 89 ? -1.335 2.690 -26.684 1.00 91.44 89 GLY A O 1
ATOM 727 N N . GLY A 1 90 ? 0.534 3.927 -26.648 1.00 93.06 90 GLY A N 1
ATOM 728 C CA . GLY A 1 90 ? 0.530 4.141 -25.205 1.00 93.06 90 GLY A CA 1
ATOM 729 C C . GLY A 1 90 ? -0.367 5.295 -24.755 1.00 93.06 90 GLY A C 1
ATOM 730 O O . GLY A 1 90 ? -1.008 5.968 -25.558 1.00 93.06 90 GLY A O 1
ATOM 731 N N . ASN A 1 91 ? -0.416 5.522 -23.442 1.00 94.44 91 ASN A N 1
ATOM 732 C CA . ASN A 1 91 ? -1.148 6.635 -22.842 1.00 94.44 91 ASN A CA 1
ATOM 733 C C . ASN A 1 91 ? -0.354 7.181 -2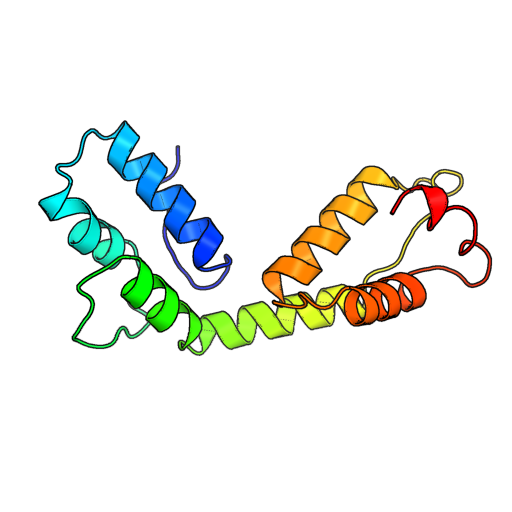1.654 1.00 94.44 91 ASN A C 1
ATOM 735 O O . ASN A 1 91 ? -0.247 6.516 -20.617 1.00 94.44 91 ASN A O 1
ATOM 739 N N . THR A 1 92 ? 0.190 8.385 -21.816 1.00 91.50 92 THR A N 1
ATOM 740 C CA . THR A 1 92 ? 1.080 9.005 -20.831 1.00 91.50 92 THR A CA 1
ATOM 741 C C . THR A 1 92 ? 0.372 9.256 -19.506 1.00 91.50 92 THR A C 1
ATOM 743 O O . THR A 1 92 ? 0.877 8.861 -18.458 1.00 91.50 92 THR A O 1
ATOM 746 N N . SER A 1 93 ? -0.850 9.797 -19.538 1.00 93.00 93 SER A N 1
ATOM 747 C CA . SER A 1 93 ? -1.643 10.058 -18.330 1.00 93.00 93 SER A CA 1
ATOM 748 C C . SER A 1 93 ? -1.876 8.785 -17.503 1.00 93.00 93 SER A C 1
ATOM 750 O O . SER A 1 93 ? -1.573 8.756 -16.311 1.00 93.00 93 SER A O 1
ATOM 752 N N . LYS A 1 94 ? -2.313 7.686 -18.137 1.00 96.00 94 LYS A N 1
ATOM 753 C CA . LYS A 1 94 ? -2.516 6.390 -17.465 1.00 96.00 94 LYS A CA 1
ATOM 754 C C . LYS A 1 94 ? -1.213 5.820 -16.912 1.00 96.00 94 LYS A C 1
ATOM 756 O O . LYS A 1 94 ? -1.219 5.250 -15.820 1.00 96.00 94 LYS A O 1
ATOM 761 N N . PHE A 1 95 ? -0.114 5.958 -17.652 1.00 95.69 95 PHE A N 1
ATOM 762 C CA . PHE A 1 95 ? 1.204 5.537 -17.188 1.00 95.69 95 PHE A CA 1
ATOM 763 C C . PHE A 1 95 ? 1.618 6.307 -15.926 1.00 95.69 95 PHE A C 1
ATOM 765 O O . PHE A 1 95 ? 1.937 5.672 -14.923 1.00 95.69 95 PHE A O 1
ATOM 772 N N . ILE A 1 96 ? 1.533 7.641 -15.935 1.00 94.81 96 ILE A N 1
ATOM 773 C CA . ILE A 1 96 ? 1.898 8.485 -14.788 1.00 94.81 96 ILE A CA 1
ATOM 774 C C . ILE A 1 96 ? 0.991 8.211 -13.585 1.00 94.81 96 ILE A C 1
ATOM 776 O O . ILE A 1 96 ? 1.489 8.067 -12.468 1.00 94.81 96 ILE A O 1
ATOM 780 N N . SER A 1 97 ? -0.324 8.067 -13.783 1.00 96.25 97 SER A N 1
ATOM 781 C CA . SER A 1 97 ? -1.244 7.695 -12.700 1.00 96.25 97 SER A CA 1
ATOM 782 C C . SER A 1 97 ? -0.878 6.346 -12.079 1.00 96.25 97 SER A C 1
ATOM 784 O O . SER A 1 97 ? -0.834 6.227 -10.854 1.00 96.25 97 SER A O 1
ATOM 786 N N . LYS A 1 98 ? -0.565 5.338 -12.906 1.00 97.44 98 LYS A N 1
ATOM 787 C CA . LYS A 1 98 ? -0.132 4.020 -12.428 1.00 97.44 98 LYS A CA 1
ATOM 788 C C . LYS A 1 98 ? 1.204 4.101 -11.689 1.00 97.44 98 LYS A C 1
ATOM 790 O O . LYS A 1 98 ? 1.321 3.533 -10.610 1.00 97.44 98 LYS A O 1
ATOM 795 N N . PHE A 1 99 ? 2.181 4.819 -12.240 1.00 97.25 99 PHE A N 1
ATOM 796 C CA . PHE A 1 99 ? 3.487 5.038 -11.621 1.00 97.25 99 PHE A CA 1
ATOM 797 C C . PHE A 1 99 ? 3.346 5.662 -10.226 1.00 97.25 99 PHE A C 1
ATOM 799 O O . PHE A 1 99 ? 3.808 5.082 -9.247 1.00 97.25 99 PHE A O 1
ATOM 806 N N . ARG A 1 100 ? 2.621 6.785 -10.111 1.00 96.19 100 ARG A N 1
ATOM 807 C CA . ARG A 1 100 ? 2.393 7.475 -8.829 1.00 96.19 100 ARG A CA 1
ATOM 808 C C . ARG A 1 100 ? 1.690 6.579 -7.810 1.00 96.19 100 ARG A C 1
ATOM 810 O O . ARG A 1 100 ? 2.069 6.573 -6.643 1.00 96.19 100 ARG A O 1
ATOM 817 N N . LYS A 1 101 ? 0.700 5.793 -8.250 1.00 97.38 101 LYS A N 1
ATOM 818 C CA . LYS A 1 101 ? -0.007 4.841 -7.384 1.00 97.38 101 LYS A CA 1
ATOM 819 C C . LYS A 1 101 ? 0.921 3.746 -6.855 1.00 97.38 101 LYS A C 1
ATOM 821 O O . LYS A 1 101 ? 0.867 3.441 -5.669 1.00 97.38 101 LYS A O 1
ATOM 826 N N . LEU A 1 102 ? 1.783 3.194 -7.710 1.00 98.19 102 LEU A N 1
ATOM 827 C CA . LEU A 1 102 ? 2.774 2.194 -7.310 1.00 98.19 102 LEU A CA 1
ATOM 828 C C . LEU A 1 102 ? 3.793 2.771 -6.318 1.00 98.19 102 LEU A C 1
ATOM 830 O O . LEU A 1 102 ? 4.059 2.122 -5.313 1.00 98.19 102 LEU A O 1
ATOM 834 N N . CYS A 1 103 ? 4.302 3.991 -6.542 1.00 97.94 103 CYS A N 1
ATOM 835 C CA . CYS A 1 103 ? 5.203 4.652 -5.587 1.00 97.94 103 CYS A CA 1
ATOM 836 C C . CYS A 1 103 ? 4.537 4.867 -4.221 1.00 97.94 103 CYS A C 1
ATOM 838 O O . CYS A 1 103 ? 5.130 4.531 -3.201 1.00 97.94 103 CYS A O 1
ATOM 840 N N . TYR A 1 104 ? 3.296 5.369 -4.202 1.00 97.75 104 TYR A N 1
ATOM 841 C CA . TYR A 1 104 ? 2.529 5.564 -2.967 1.00 97.75 104 TYR A CA 1
ATOM 842 C C . TYR A 1 104 ? 2.324 4.248 -2.207 1.00 97.75 104 TYR A C 1
ATOM 844 O O . TYR A 1 104 ? 2.623 4.162 -1.020 1.00 97.75 104 TYR A O 1
ATOM 852 N N . ASN A 1 105 ? 1.871 3.201 -2.902 1.00 98.06 105 ASN A N 1
ATOM 853 C CA . ASN A 1 105 ? 1.634 1.888 -2.304 1.00 98.06 105 ASN A CA 1
ATOM 854 C C . ASN A 1 105 ? 2.920 1.217 -1.792 1.00 98.06 105 ASN A 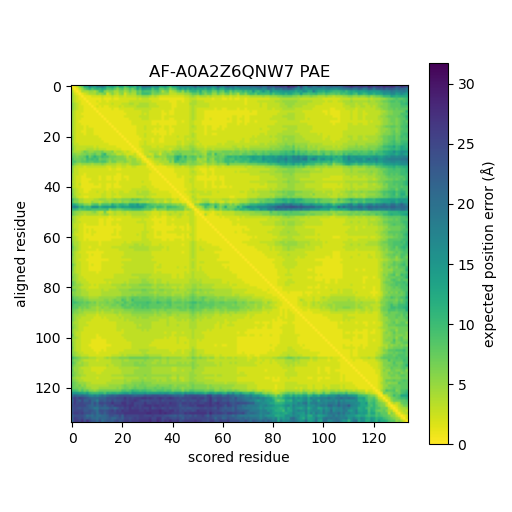C 1
ATOM 856 O O . ASN A 1 105 ? 2.862 0.427 -0.853 1.00 98.06 105 ASN A O 1
ATOM 860 N N . ALA A 1 106 ? 4.060 1.510 -2.420 1.00 97.69 106 ALA A N 1
ATOM 861 C CA . ALA A 1 106 ? 5.377 1.034 -2.009 1.00 97.69 106 ALA A CA 1
ATOM 862 C C . ALA A 1 106 ? 6.013 1.888 -0.886 1.00 97.69 106 ALA A C 1
ATOM 864 O O . ALA A 1 106 ? 7.120 1.583 -0.453 1.00 97.69 106 ALA A O 1
ATOM 865 N N . GLU A 1 107 ? 5.340 2.949 -0.423 1.00 97.31 107 GLU A N 1
ATOM 866 C CA . GLU A 1 107 ? 5.874 3.969 0.498 1.00 97.31 107 GLU A CA 1
ATOM 867 C C . GLU A 1 107 ? 7.188 4.630 0.019 1.00 97.31 107 GLU A C 1
ATOM 869 O O . GLU A 1 107 ? 7.988 5.115 0.821 1.00 97.31 107 GLU A O 1
ATOM 874 N N . ILE A 1 108 ? 7.396 4.719 -1.301 1.00 97.00 108 ILE A N 1
ATOM 875 C CA . ILE A 1 108 ? 8.538 5.418 -1.912 1.00 97.00 108 ILE A CA 1
ATOM 876 C C . ILE A 1 108 ? 8.201 6.908 -1.986 1.00 97.00 108 ILE A C 1
ATOM 878 O O . ILE A 1 108 ? 7.695 7.406 -2.994 1.00 97.00 108 ILE A O 1
ATOM 882 N N . ASN A 1 109 ? 8.437 7.621 -0.887 1.00 92.50 109 ASN A N 1
ATOM 883 C CA . ASN A 1 109 ? 8.092 9.041 -0.752 1.00 92.50 109 ASN A CA 1
ATOM 884 C C . ASN A 1 109 ? 9.213 9.990 -1.205 1.00 92.50 109 ASN A C 1
ATOM 886 O O . ASN A 1 109 ? 8.942 11.158 -1.483 1.00 92.50 109 ASN A O 1
ATOM 890 N N . ASP A 1 110 ? 10.456 9.507 -1.293 1.00 95.81 110 ASP A N 1
ATOM 891 C CA . ASP A 1 110 ? 11.590 10.313 -1.742 1.00 95.81 110 ASP A CA 1
ATOM 892 C C . ASP A 1 110 ? 11.512 10.593 -3.250 1.00 95.81 110 ASP A C 1
ATOM 894 O O . ASP A 1 110 ? 11.424 9.683 -4.077 1.00 95.81 110 ASP A O 1
ATOM 898 N N . ILE A 1 111 ? 11.556 11.874 -3.619 1.00 91.88 111 ILE A N 1
ATOM 899 C CA . ILE A 1 111 ? 11.392 12.312 -5.011 1.00 91.88 111 ILE A CA 1
ATOM 900 C C . ILE A 1 111 ? 12.556 11.826 -5.883 1.00 91.88 111 ILE A C 1
ATOM 902 O O . ILE A 1 111 ? 12.345 11.444 -7.036 1.00 91.88 111 ILE A O 1
ATOM 906 N N . GLU A 1 112 ? 13.781 11.815 -5.358 1.00 93.62 112 GLU A N 1
ATOM 907 C CA . GLU A 1 112 ? 14.952 11.370 -6.116 1.00 93.62 112 GLU A CA 1
ATOM 908 C C . GLU A 1 112 ? 14.933 9.853 -6.344 1.00 93.62 112 GLU A C 1
ATOM 910 O O . GLU A 1 112 ? 15.318 9.370 -7.413 1.00 93.62 112 GLU A O 1
ATOM 915 N N . GLU A 1 113 ? 14.417 9.084 -5.390 1.00 95.38 113 GLU A N 1
ATOM 916 C CA . GLU A 1 113 ? 14.145 7.663 -5.559 1.00 95.38 113 GLU A CA 1
ATOM 917 C C . GLU A 1 113 ? 13.053 7.407 -6.603 1.00 95.38 113 GLU A C 1
ATOM 919 O O . GLU A 1 113 ? 13.262 6.604 -7.518 1.00 95.38 113 GLU A O 1
ATOM 924 N N . GLN A 1 114 ? 11.934 8.138 -6.550 1.00 95.25 114 GLN A N 1
ATOM 925 C CA . GLN A 1 114 ? 10.893 8.045 -7.578 1.00 95.25 114 GLN A CA 1
ATOM 926 C C . GLN A 1 114 ? 11.464 8.337 -8.973 1.00 95.25 114 GLN A C 1
ATOM 92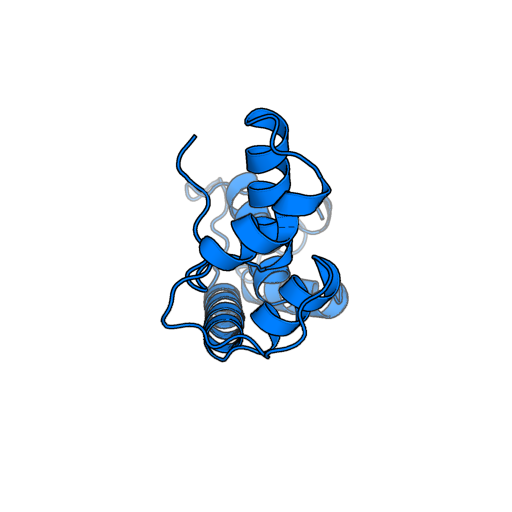8 O O . GLN A 1 114 ? 11.235 7.564 -9.904 1.00 95.25 114 GLN A O 1
ATOM 933 N N . LYS A 1 115 ? 12.281 9.388 -9.131 1.00 91.94 115 LYS A N 1
ATOM 934 C CA . LYS A 1 115 ? 12.941 9.696 -10.411 1.00 91.94 115 LYS A CA 1
ATOM 935 C C . LYS A 1 115 ? 13.776 8.524 -10.926 1.00 91.94 115 LYS A C 1
ATOM 937 O O . LYS A 1 115 ? 13.685 8.196 -12.105 1.00 91.94 115 LYS A O 1
ATOM 942 N N . LYS A 1 116 ? 14.533 7.827 -10.066 1.00 93.31 116 LYS A N 1
ATOM 943 C CA . LYS A 1 116 ? 15.307 6.632 -10.470 1.00 93.31 116 LYS A CA 1
ATOM 944 C C . LYS A 1 116 ? 14.412 5.532 -11.043 1.00 93.31 116 LYS A C 1
ATOM 946 O O . LYS A 1 116 ? 14.780 4.919 -12.047 1.00 93.31 116 LYS A O 1
ATOM 951 N N . TYR A 1 117 ? 13.257 5.275 -10.431 1.00 94.69 117 TYR A N 1
ATOM 952 C CA . TYR A 1 117 ? 12.281 4.315 -10.954 1.00 94.69 117 TYR A CA 1
ATOM 953 C C . TYR A 1 117 ? 11.675 4.774 -12.276 1.00 94.69 117 TYR A C 1
ATOM 955 O O . TYR A 1 117 ? 11.594 3.986 -13.220 1.00 94.69 117 TYR A O 1
ATOM 963 N N . LEU A 1 118 ? 11.312 6.055 -12.365 1.00 93.00 118 LEU A N 1
ATOM 964 C CA . LEU A 1 118 ? 10.786 6.642 -13.589 1.00 93.00 118 LEU A CA 1
ATOM 965 C C . LEU A 1 118 ? 11.793 6.468 -14.728 1.00 93.00 118 LEU A C 1
ATOM 967 O O . LEU A 1 118 ? 11.442 5.895 -15.752 1.00 93.00 118 LEU A O 1
ATOM 971 N N . TYR A 1 1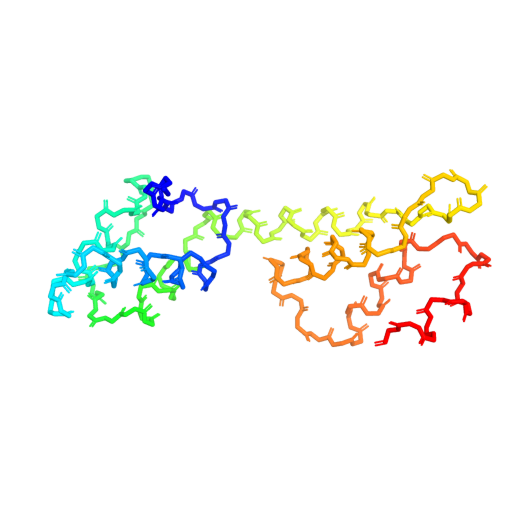19 ? 13.062 6.822 -14.527 1.00 88.94 119 TYR A N 1
ATOM 972 C CA . TYR A 1 119 ? 14.103 6.678 -15.548 1.00 88.94 119 TYR A CA 1
ATOM 973 C C . TYR A 1 119 ? 14.287 5.241 -16.032 1.00 88.94 119 TYR A C 1
ATOM 975 O O . TYR A 1 119 ? 14.399 5.016 -17.234 1.00 88.94 119 TYR A O 1
ATOM 983 N N . LYS A 1 120 ? 14.260 4.256 -15.126 1.00 90.88 120 LYS A N 1
ATOM 984 C CA . LYS A 1 120 ? 14.365 2.833 -15.492 1.00 90.88 120 LYS A CA 1
ATOM 985 C C . LYS A 1 120 ? 13.190 2.340 -16.341 1.00 90.88 120 LYS A C 1
ATOM 987 O O . LYS A 1 120 ? 13.346 1.377 -17.087 1.00 90.88 120 LYS A O 1
ATOM 992 N N . SER A 1 121 ? 12.030 2.984 -16.228 1.00 91.38 121 SER A N 1
ATOM 993 C CA . SER A 1 121 ? 10.829 2.622 -16.986 1.00 91.38 121 SER A CA 1
ATOM 994 C C . SER A 1 121 ? 10.789 3.208 -18.404 1.00 91.38 121 SER A C 1
ATOM 996 O O . SER A 1 121 ? 9.997 2.743 -19.232 1.00 91.38 121 SER A O 1
ATOM 998 N N . LEU A 1 122 ? 11.626 4.211 -18.706 1.00 87.81 122 LEU A N 1
ATOM 999 C CA . LEU A 1 122 ? 11.646 4.884 -20.005 1.00 87.81 122 LEU A CA 1
ATOM 1000 C C . LEU A 1 122 ? 12.529 4.137 -21.013 1.00 87.81 122 LEU A C 1
ATOM 1002 O O . LEU A 1 122 ? 13.610 3.658 -20.667 1.00 87.81 122 LEU A O 1
ATOM 1006 N N . PRO A 1 123 ? 12.140 4.081 -22.298 1.00 80.06 123 PRO A N 1
ATOM 1007 C CA . PRO A 1 123 ? 13.085 3.743 -23.352 1.00 80.06 123 PRO A CA 1
ATOM 1008 C C . PRO A 1 123 ? 14.159 4.841 -23.457 1.00 80.06 123 PRO A C 1
ATOM 1010 O O . PRO A 1 123 ? 13.851 6.017 -23.275 1.00 80.06 123 PRO A O 1
ATOM 1013 N N . ILE A 1 124 ? 15.387 4.462 -23.830 1.00 70.69 124 ILE A N 1
ATOM 1014 C CA . ILE A 1 124 ? 16.610 5.304 -23.857 1.00 70.69 124 ILE A CA 1
ATOM 1015 C C . ILE A 1 124 ? 16.418 6.695 -24.509 1.00 70.69 124 ILE A C 1
ATOM 1017 O O . ILE A 1 124 ? 17.107 7.638 -24.140 1.00 70.69 124 ILE A O 1
ATOM 1021 N N . ASN A 1 125 ? 15.450 6.854 -25.419 1.00 64.19 125 ASN A N 1
ATOM 1022 C CA . ASN A 1 125 ? 15.249 8.071 -26.216 1.00 64.19 125 ASN A CA 1
ATOM 1023 C C . ASN A 1 125 ? 14.039 8.941 -25.796 1.00 64.19 125 ASN A C 1
ATOM 1025 O O . ASN A 1 125 ? 13.656 9.827 -26.552 1.00 64.19 125 ASN A O 1
ATOM 1029 N N . HIS A 1 126 ? 13.393 8.685 -24.650 1.00 62.47 126 HIS A N 1
ATOM 1030 C CA . HIS A 1 126 ? 12.163 9.396 -24.230 1.00 62.47 126 HIS A CA 1
ATOM 1031 C C . HIS A 1 126 ? 12.312 10.220 -22.937 1.00 62.47 126 HIS A C 1
ATOM 1033 O O . HIS A 1 126 ? 11.318 10.549 -22.296 1.00 62.47 126 HIS A O 1
ATOM 1039 N N . PHE A 1 127 ? 13.544 10.552 -22.552 1.00 60.19 127 PHE A N 1
ATOM 1040 C CA . PHE A 1 127 ? 13.853 11.265 -21.309 1.00 60.19 127 PHE A CA 1
ATOM 1041 C C . PHE A 1 127 ? 13.335 12.714 -21.299 1.00 60.19 127 PHE A C 1
ATOM 1043 O O . PHE A 1 127 ? 12.591 13.099 -20.398 1.00 60.19 127 PHE A O 1
ATOM 1050 N N . ASP A 1 128 ? 13.670 13.497 -22.329 1.00 61.00 128 ASP A N 1
ATOM 1051 C CA . ASP A 1 128 ? 13.432 14.948 -22.331 1.00 61.00 128 ASP A CA 1
ATOM 1052 C C . ASP A 1 128 ? 11.947 15.332 -22.409 1.00 61.00 128 ASP A C 1
ATOM 1054 O O . ASP A 1 128 ? 11.565 16.397 -21.931 1.00 61.00 128 ASP A O 1
ATOM 1058 N N . SER A 1 129 ? 11.081 14.476 -22.970 1.00 62.03 129 SER A N 1
ATOM 1059 C CA . SER A 1 129 ? 9.663 14.828 -23.139 1.00 62.03 129 SER A CA 1
ATOM 1060 C C . SER A 1 129 ? 8.829 14.649 -21.869 1.00 62.03 129 SER A C 1
ATOM 1062 O O . SER A 1 129 ? 7.782 15.272 -21.763 1.00 62.03 129 SER A O 1
ATOM 1064 N N . LEU A 1 130 ? 9.251 13.800 -20.925 1.00 60.78 130 LEU A N 1
ATOM 1065 C CA . LEU A 1 130 ? 8.453 13.458 -19.737 1.00 60.78 130 LEU A CA 1
ATOM 1066 C C . LEU A 1 130 ? 8.820 14.276 -18.495 1.00 60.78 130 LEU A C 1
ATOM 1068 O O . LEU A 1 130 ? 7.983 14.436 -17.613 1.00 60.78 130 LEU A O 1
ATOM 1072 N N . LEU A 1 131 ? 10.036 14.827 -18.424 1.00 57.69 131 LEU A N 1
ATOM 1073 C CA . LEU A 1 131 ? 10.448 15.705 -17.319 1.00 57.69 131 LEU A CA 1
ATOM 1074 C C . LEU A 1 131 ? 9.733 17.060 -17.325 1.00 57.69 131 LEU A C 1
ATOM 1076 O O . LEU A 1 131 ? 9.638 17.692 -16.282 1.00 57.69 131 LEU A O 1
ATOM 1080 N N . VAL A 1 132 ? 9.221 17.504 -18.475 1.00 59.97 132 VAL A N 1
ATOM 1081 C CA . VAL A 1 132 ? 8.407 18.730 -18.566 1.00 59.97 132 VAL A CA 1
ATOM 1082 C C . VAL A 1 132 ? 7.019 18.527 -17.938 1.00 59.97 132 VAL A C 1
ATOM 1084 O O . VAL A 1 132 ? 6.369 19.491 -17.546 1.00 59.97 132 VAL A O 1
ATOM 1087 N N . GLU A 1 133 ? 6.566 17.276 -17.827 1.00 53.28 133 GLU A N 1
ATOM 1088 C CA . GLU A 1 133 ? 5.235 16.914 -17.325 1.00 53.28 133 GLU A CA 1
ATOM 1089 C C . GLU A 1 133 ? 5.225 16.484 -15.844 1.00 53.28 133 GLU A C 1
ATOM 1091 O O . GLU A 1 133 ? 4.148 16.215 -15.298 1.00 53.28 133 GLU A O 1
ATOM 1096 N N . PHE A 1 134 ? 6.394 16.392 -15.197 1.00 53.56 134 PHE A N 1
ATOM 1097 C CA . PHE A 1 134 ? 6.560 15.884 -13.829 1.00 53.56 134 PHE A CA 1
ATOM 1098 C C . PHE A 1 134 ? 6.917 16.989 -12.835 1.00 53.56 134 PHE A C 1
ATOM 1100 O O . PHE A 1 134 ? 6.288 16.992 -11.751 1.00 53.56 134 PHE A O 1
#

Solvent-accessible surface area (backbone atoms only — not comparable to full-atom values): 7936 Å² total; per-residue (Å²): 131,81,82,72,64,46,77,36,86,62,52,47,74,58,50,53,54,50,40,53,52,50,40,58,76,68,66,57,56,80,86,54,48,59,64,54,54,57,72,34,43,39,86,89,60,80,70,72,96,83,64,90,44,70,66,50,45,38,51,45,52,58,71,31,67,50,31,51,52,40,21,55,48,28,44,54,50,46,75,67,38,69,65,52,55,56,96,76,77,32,51,63,70,63,48,53,55,50,51,54,50,28,32,60,50,38,67,53,78,52,66,70,59,47,49,54,46,52,57,73,19,43,56,96,87,53,60,81,75,51,65,81,78,108